Protein AF-A0A920A5P4-F1 (afdb_monomer_lite)

Foldseek 3Di:
DLVVLLVLLVVLVVQLVVLLVVLVVDPVVPCSVVSNVVSCVSLVVSQVVSCVVPNDDDSRSPDDD

Radius of gyration: 13.34 Å; chains: 1; bounding box: 32×19×34 Å

Structure (mmCIF, N/CA/C/O backbone):
data_AF-A0A920A5P4-F1
#
_entry.id   AF-A0A920A5P4-F1
#
loop_
_atom_site.group_PDB
_atom_site.id
_atom_site.type_symbol
_atom_site.label_atom_id
_atom_site.label_alt_id
_atom_site.label_comp_id
_atom_site.label_asym_id
_atom_site.label_entity_id
_atom_site.label_seq_id
_atom_site.pdbx_PDB_ins_code
_atom_site.Cartn_x
_atom_site.Cartn_y
_atom_site.Cartn_z
_atom_site.occupancy
_atom_site.B_iso_or_equiv
_atom_site.auth_seq_id
_atom_site.auth_comp_id
_atom_site.auth_asym_id
_atom_site.auth_atom_id
_atom_site.pdbx_PDB_model_num
ATOM 1 N N . MET A 1 1 ? -16.113 6.869 12.234 1.00 70.25 1 MET A N 1
ATOM 2 C CA . MET A 1 1 ? -14.932 5.972 12.163 1.00 70.25 1 MET A CA 1
ATOM 3 C C . MET A 1 1 ? -14.998 4.952 11.027 1.00 70.25 1 MET A C 1
ATOM 5 O O . MET A 1 1 ? -14.143 5.026 10.160 1.00 70.25 1 MET A O 1
ATOM 9 N N . LYS A 1 2 ? -16.006 4.065 10.935 1.00 84.25 2 LYS A N 1
ATOM 10 C CA . LYS A 1 2 ? -16.056 3.017 9.883 1.00 84.25 2 LYS A CA 1
ATOM 11 C C . LYS A 1 2 ? -15.905 3.540 8.441 1.00 84.25 2 LYS A C 1
ATOM 13 O O . LYS A 1 2 ? -15.176 2.941 7.659 1.00 84.25 2 LYS A O 1
ATOM 18 N N . ARG A 1 3 ? -16.537 4.677 8.116 1.00 91.12 3 ARG A N 1
ATOM 19 C CA . ARG A 1 3 ? -16.431 5.329 6.796 1.00 91.12 3 ARG A CA 1
ATOM 20 C C . ARG A 1 3 ? -15.012 5.822 6.497 1.00 91.12 3 ARG A C 1
ATOM 22 O O . ARG A 1 3 ? -14.505 5.541 5.423 1.00 91.12 3 ARG A O 1
ATOM 29 N N . ILE A 1 4 ? -14.368 6.481 7.463 1.00 92.94 4 ILE A N 1
ATOM 30 C CA . ILE A 1 4 ? -12.986 6.979 7.341 1.00 92.94 4 ILE A CA 1
ATOM 31 C C . ILE A 1 4 ? -12.022 5.811 7.131 1.00 92.94 4 ILE A C 1
ATOM 33 O O . ILE A 1 4 ? -11.212 5.843 6.216 1.00 92.94 4 ILE A O 1
ATOM 37 N N . VAL A 1 5 ? -12.163 4.745 7.922 1.00 93.38 5 VAL A N 1
ATOM 38 C CA . VAL A 1 5 ? -11.303 3.564 7.792 1.00 93.38 5 VAL A CA 1
ATOM 39 C C . VAL A 1 5 ? -11.460 2.894 6.423 1.00 93.38 5 VAL A C 1
ATOM 41 O O . VAL A 1 5 ? -10.468 2.496 5.823 1.00 93.38 5 VAL A O 1
ATOM 44 N N . ASN A 1 6 ? -12.686 2.812 5.894 1.00 93.38 6 ASN A N 1
ATOM 45 C CA . ASN A 1 6 ? -12.899 2.320 4.533 1.00 93.38 6 ASN A CA 1
ATOM 46 C C . ASN A 1 6 ? -12.260 3.241 3.488 1.00 93.38 6 ASN A C 1
ATOM 48 O O . ASN A 1 6 ? -11.641 2.737 2.563 1.00 93.38 6 ASN A O 1
ATOM 52 N N . ILE A 1 7 ? -12.381 4.564 3.633 1.00 95.38 7 ILE A N 1
ATOM 53 C CA . ILE A 1 7 ? -11.756 5.521 2.707 1.00 95.38 7 ILE A CA 1
ATOM 54 C C . ILE A 1 7 ? -10.234 5.341 2.693 1.00 95.38 7 ILE A C 1
ATOM 56 O O . ILE A 1 7 ? -9.658 5.263 1.615 1.00 95.38 7 ILE A O 1
ATOM 60 N N . ILE A 1 8 ? -9.601 5.212 3.863 1.00 94.31 8 ILE A N 1
ATOM 61 C CA . ILE A 1 8 ? -8.152 4.977 3.984 1.00 94.31 8 ILE A CA 1
ATOM 62 C C . ILE A 1 8 ? -7.752 3.662 3.309 1.00 94.31 8 ILE A C 1
ATOM 64 O O . ILE A 1 8 ? -6.780 3.609 2.567 1.00 94.31 8 ILE A O 1
ATOM 68 N N . HIS A 1 9 ? -8.500 2.586 3.544 1.00 95.12 9 HIS A N 1
ATOM 69 C CA . HIS A 1 9 ? -8.171 1.284 2.965 1.00 95.12 9 HIS A CA 1
ATOM 70 C C . HIS A 1 9 ? -8.333 1.272 1.436 1.00 95.12 9 HIS A C 1
ATOM 72 O O . HIS A 1 9 ? -7.490 0.735 0.721 1.00 95.12 9 HIS A O 1
ATOM 78 N N . TRP A 1 10 ? -9.382 1.919 0.925 1.00 96.69 10 TRP A N 1
ATOM 79 C CA . TRP A 1 10 ? -9.588 2.085 -0.513 1.00 96.69 10 TRP A CA 1
ATOM 80 C C . TRP A 1 10 ? -8.557 3.014 -1.156 1.00 96.69 10 TRP A C 1
ATOM 82 O O . TRP A 1 10 ? -8.150 2.755 -2.286 1.00 96.69 10 TRP A O 1
ATOM 92 N N . SER A 1 11 ? -8.102 4.064 -0.465 1.00 97.06 11 SER A N 1
ATOM 93 C CA . SER A 1 11 ? -7.105 4.975 -1.029 1.00 97.06 11 SER A CA 1
ATOM 94 C C . SER A 1 11 ? -5.781 4.265 -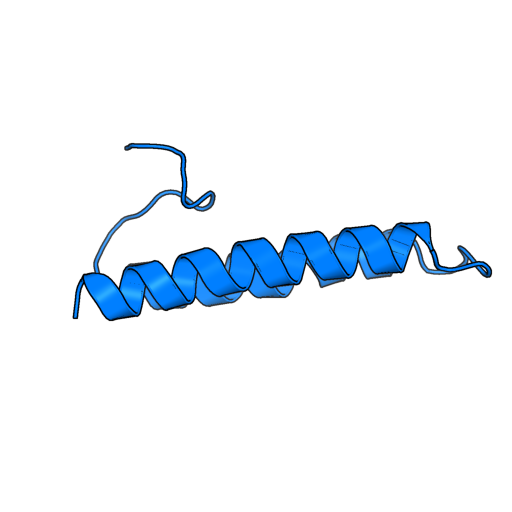1.293 1.00 97.06 11 SER A C 1
ATOM 96 O O . SER A 1 11 ? -5.229 4.426 -2.376 1.00 97.06 11 SER A O 1
ATOM 98 N N . GLY A 1 12 ? -5.307 3.412 -0.379 1.00 96.81 12 GLY A N 1
ATOM 99 C CA . GLY A 1 12 ? -4.080 2.649 -0.617 1.00 96.81 12 GLY A CA 1
ATOM 100 C C . GLY A 1 12 ? -4.193 1.679 -1.787 1.00 96.81 12 GLY A C 1
ATOM 101 O O . GLY A 1 12 ? -3.245 1.549 -2.550 1.00 96.81 12 GLY A O 1
ATOM 102 N N . PHE A 1 13 ? -5.366 1.077 -1.999 1.00 96.94 13 PHE A N 1
ATOM 103 C CA . PHE A 1 13 ? -5.615 0.256 -3.185 1.00 96.94 13 PHE A CA 1
ATOM 104 C C . PHE A 1 13 ? -5.513 1.064 -4.486 1.00 96.94 13 PHE A C 1
ATOM 106 O O . PHE A 1 13 ? -4.821 0.643 -5.413 1.00 96.94 13 PHE A O 1
ATOM 113 N N . TYR A 1 14 ? -6.142 2.242 -4.550 1.00 97.56 14 TYR A N 1
ATOM 114 C CA . TYR A 1 14 ? -6.054 3.102 -5.733 1.00 97.56 14 TYR A CA 1
ATOM 115 C C . TYR A 1 14 ? -4.634 3.624 -5.980 1.00 97.56 14 TYR A C 1
ATOM 117 O O . TYR A 1 14 ? -4.193 3.644 -7.126 1.00 97.56 14 TYR A O 1
ATOM 125 N N . VAL A 1 15 ? -3.899 3.997 -4.927 1.00 97.69 15 VAL A N 1
ATOM 126 C CA . VAL A 1 15 ? -2.500 4.443 -5.048 1.00 97.69 15 VAL A CA 1
ATOM 127 C C . VAL A 1 15 ? -1.603 3.306 -5.541 1.00 97.69 15 VAL A C 1
ATOM 129 O O . VAL A 1 15 ? -0.794 3.527 -6.436 1.00 97.69 15 VAL A O 1
ATOM 132 N N . THR A 1 16 ? -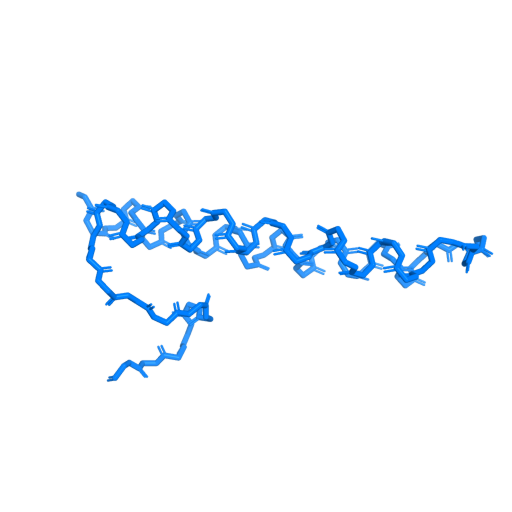1.777 2.083 -5.032 1.00 97.44 16 THR A N 1
ATOM 133 C CA . THR A 1 16 ? -1.080 0.897 -5.552 1.00 97.44 16 THR A CA 1
ATOM 134 C C . THR A 1 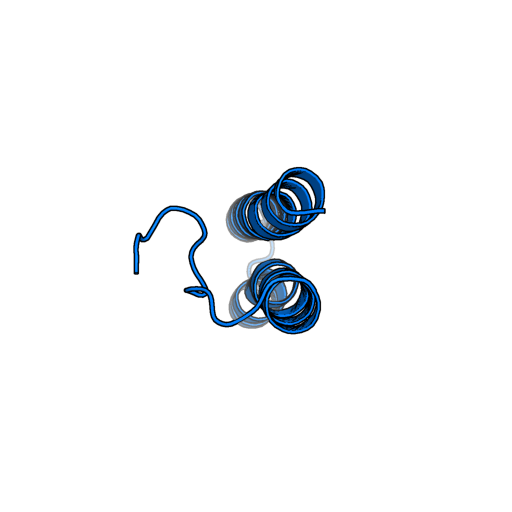16 ? -1.383 0.671 -7.034 1.00 97.44 16 THR A C 1
ATOM 136 O O . THR A 1 16 ? -0.458 0.486 -7.820 1.00 97.44 16 THR A O 1
ATOM 139 N N . GLY A 1 17 ? -2.654 0.750 -7.445 1.00 96.44 17 GLY A N 1
ATOM 140 C CA . GLY A 1 17 ? -3.039 0.636 -8.856 1.00 96.44 17 GLY A CA 1
ATOM 141 C C . GLY A 1 17 ? -2.388 1.706 -9.737 1.00 96.44 17 GLY A C 1
ATOM 142 O O . GLY A 1 17 ? -1.857 1.391 -10.798 1.00 96.44 17 GLY A O 1
ATOM 143 N N . PHE A 1 18 ? -2.357 2.955 -9.269 1.00 96.81 18 PHE A N 1
ATOM 144 C CA . PHE A 1 18 ? -1.667 4.044 -9.956 1.00 96.81 18 PHE A CA 1
ATOM 145 C C . PHE A 1 18 ? -0.160 3.777 -10.094 1.00 96.81 18 PHE A C 1
ATOM 147 O O . PHE A 1 18 ? 0.380 3.896 -11.189 1.00 96.81 18 PHE A O 1
ATOM 154 N N . MET A 1 19 ? 0.516 3.352 -9.022 1.00 96.06 19 MET A N 1
ATOM 155 C CA . MET A 1 19 ? 1.950 3.034 -9.059 1.00 96.06 19 MET A CA 1
ATOM 156 C C . MET A 1 19 ? 2.279 1.881 -10.012 1.00 96.06 19 MET A C 1
ATOM 158 O O . MET A 1 19 ? 3.290 1.937 -10.709 1.00 96.06 19 MET A O 1
ATOM 162 N N . LEU A 1 20 ? 1.419 0.864 -10.096 1.00 95.62 20 LEU A N 1
ATOM 163 C CA . LEU A 1 20 ? 1.574 -0.219 -11.069 1.00 95.62 20 LEU A CA 1
ATOM 164 C C . LEU A 1 20 ? 1.463 0.288 -12.510 1.00 95.62 20 LEU A C 1
ATOM 166 O O . LEU A 1 20 ? 2.277 -0.088 -13.348 1.00 95.62 20 LEU A O 1
ATOM 170 N N . VAL A 1 21 ? 0.510 1.180 -12.797 1.00 95.44 21 VAL A N 1
ATOM 171 C CA . VAL A 1 21 ? 0.413 1.815 -14.122 1.00 95.44 21 VAL A CA 1
ATOM 172 C C . VAL A 1 21 ? 1.675 2.622 -14.427 1.00 95.44 21 VAL A C 1
ATOM 174 O O . VAL A 1 21 ? 2.226 2.487 -15.514 1.00 95.44 21 VAL A O 1
ATOM 177 N N . MET A 1 22 ? 2.184 3.393 -13.461 1.00 93.62 22 MET A N 1
ATOM 178 C CA . MET A 1 22 ? 3.435 4.146 -13.630 1.00 93.62 22 MET A CA 1
ATOM 179 C C . MET A 1 22 ? 4.637 3.228 -13.876 1.00 93.62 22 MET A C 1
ATOM 181 O O . MET A 1 22 ? 5.496 3.568 -14.675 1.00 93.62 22 MET A O 1
ATOM 185 N N . THR A 1 23 ? 4.662 2.043 -13.260 1.00 93.38 23 THR A N 1
ATOM 186 C CA . THR A 1 23 ? 5.709 1.033 -13.488 1.00 93.38 23 THR A CA 1
ATOM 187 C C . THR A 1 23 ? 5.691 0.515 -14.927 1.00 93.38 23 THR A C 1
ATOM 189 O O . THR A 1 23 ? 6.740 0.294 -15.517 1.00 93.38 23 THR A O 1
ATOM 192 N N . VAL A 1 24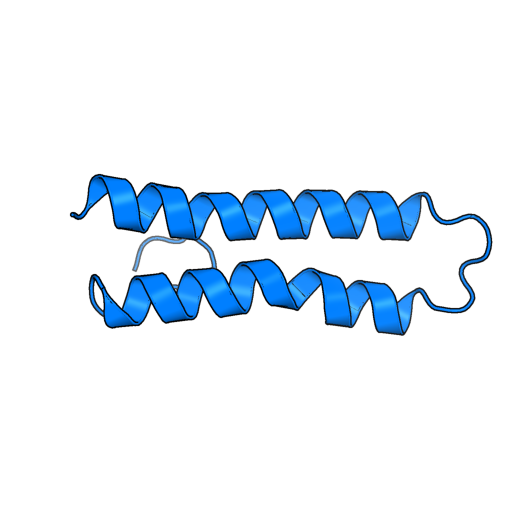 ? 4.504 0.323 -15.510 1.00 91.31 24 VAL A N 1
ATOM 193 C CA . VAL A 1 24 ? 4.355 -0.116 -16.910 1.00 91.31 24 VAL A CA 1
ATOM 194 C C . VAL A 1 24 ? 4.716 0.998 -17.895 1.00 91.31 24 VAL A C 1
ATOM 196 O O . VAL A 1 24 ? 5.190 0.714 -18.992 1.00 91.31 24 VAL A O 1
ATOM 199 N N . LEU A 1 25 ? 4.477 2.255 -17.517 1.00 93.44 25 LEU A N 1
ATOM 200 C CA . LEU A 1 25 ? 4.795 3.427 -18.334 1.00 93.44 25 LEU A CA 1
ATOM 201 C C . LEU A 1 25 ? 6.265 3.848 -18.253 1.00 93.44 25 LEU A C 1
ATOM 203 O O . LEU A 1 25 ? 6.688 4.677 -19.060 1.00 93.44 25 LEU A O 1
ATOM 207 N N . ASP A 1 26 ? 7.030 3.308 -17.305 1.00 90.56 26 ASP A N 1
ATOM 208 C CA . ASP A 1 26 ? 8.461 3.560 -17.233 1.00 90.56 26 ASP A CA 1
ATOM 209 C C . ASP A 1 26 ? 9.174 2.975 -18.463 1.00 90.56 26 ASP A C 1
ATOM 211 O O . ASP A 1 26 ? 9.082 1.783 -18.762 1.00 90.56 26 ASP A O 1
ATOM 215 N N . GLN A 1 27 ? 9.865 3.847 -19.201 1.00 88.94 27 GLN A N 1
ATOM 216 C CA . GLN A 1 27 ? 10.562 3.493 -20.438 1.00 88.94 27 GLN A CA 1
ATOM 217 C C . GLN A 1 27 ? 11.909 2.815 -20.177 1.00 88.94 27 GLN A C 1
ATOM 219 O O . GLN A 1 27 ? 12.375 2.078 -21.045 1.00 88.94 27 GLN A O 1
ATOM 224 N N . SER A 1 28 ? 12.534 3.080 -19.022 1.00 90.56 28 SER A N 1
ATOM 225 C CA . SER A 1 28 ? 13.837 2.508 -18.665 1.00 90.56 28 SER A CA 1
ATOM 226 C C . SER A 1 28 ? 13.712 1.013 -18.373 1.00 90.56 28 SER A C 1
ATOM 228 O O . SER A 1 28 ? 14.517 0.217 -18.856 1.00 90.56 28 SER A O 1
ATOM 230 N N . GLN A 1 29 ? 12.668 0.627 -17.627 1.00 87.50 29 GLN A N 1
ATOM 231 C CA . GLN A 1 29 ? 12.412 -0.742 -17.162 1.00 87.50 29 GLN A CA 1
ATOM 232 C C . GLN A 1 29 ? 13.585 -1.385 -16.399 1.00 87.50 29 GLN A C 1
ATOM 234 O O . GLN A 1 29 ? 13.601 -2.596 -16.177 1.00 87.50 29 GLN A O 1
ATOM 239 N N . ASP A 1 30 ? 14.562 -0.594 -15.961 1.00 87.88 30 ASP A N 1
ATOM 240 C CA . ASP A 1 30 ? 15.722 -1.057 -15.197 1.00 87.88 30 ASP A CA 1
ATOM 241 C C . ASP A 1 30 ? 15.332 -1.491 -13.776 1.00 87.88 30 ASP A C 1
ATOM 243 O O . ASP A 1 30 ? 15.880 -2.449 -13.231 1.00 87.88 30 ASP A O 1
ATOM 247 N N . GLU A 1 31 ? 14.319 -0.842 -13.206 1.00 90.56 31 GLU A N 1
ATOM 248 C CA . GLU A 1 31 ? 13.873 -1.025 -11.830 1.00 90.56 31 GLU A CA 1
ATOM 249 C C . GLU A 1 31 ? 12.457 -1.612 -11.724 1.00 90.56 31 GLU A C 1
ATOM 251 O O . GLU A 1 31 ? 11.825 -1.540 -10.669 1.00 90.56 31 GLU A O 1
ATOM 256 N N . THR A 1 32 ? 11.939 -2.266 -12.772 1.00 92.00 32 THR A N 1
ATOM 257 C CA . THR A 1 32 ? 10.563 -2.806 -12.785 1.00 92.00 32 THR A CA 1
ATOM 258 C C . THR A 1 32 ? 10.251 -3.687 -11.569 1.00 92.00 32 THR A C 1
ATOM 260 O O . THR A 1 32 ? 9.170 -3.582 -10.990 1.00 92.00 32 THR A O 1
ATOM 263 N N . ILE A 1 33 ? 11.198 -4.527 -11.130 1.00 92.56 33 ILE A N 1
ATOM 264 C CA . ILE A 1 33 ? 11.029 -5.372 -9.934 1.00 92.56 33 ILE A CA 1
ATOM 265 C C . ILE A 1 33 ? 10.912 -4.512 -8.670 1.00 92.56 33 ILE A C 1
ATOM 267 O O . ILE A 1 33 ? 10.037 -4.754 -7.835 1.00 92.56 33 ILE A O 1
ATOM 271 N N . LEU A 1 34 ? 11.772 -3.503 -8.528 1.00 93.88 34 LEU A N 1
ATOM 272 C CA . LEU A 1 34 ? 11.768 -2.612 -7.373 1.00 93.88 34 LEU A CA 1
ATOM 273 C C . LEU A 1 34 ? 10.478 -1.787 -7.329 1.00 93.88 34 LEU A C 1
ATOM 275 O O . LEU A 1 34 ? 9.850 -1.697 -6.276 1.00 93.88 34 LEU A O 1
ATOM 279 N N . HIS A 1 35 ? 10.033 -1.258 -8.468 1.00 92.88 35 HIS A N 1
ATOM 280 C CA . HIS A 1 35 ? 8.765 -0.547 -8.591 1.00 92.88 35 HIS A CA 1
ATOM 281 C C . HIS A 1 35 ? 7.560 -1.433 -8.270 1.00 92.88 35 HIS A C 1
ATOM 283 O O . HIS A 1 35 ? 6.653 -0.998 -7.560 1.00 92.88 35 HIS A O 1
ATOM 289 N N . LEU A 1 36 ? 7.569 -2.698 -8.701 1.00 91.94 36 LEU A N 1
ATOM 290 C CA . LEU A 1 36 ? 6.505 -3.645 -8.378 1.00 91.94 36 LEU A CA 1
ATOM 291 C C . LEU A 1 36 ? 6.443 -3.924 -6.870 1.00 91.94 36 LEU A C 1
ATOM 293 O O . LEU A 1 36 ? 5.362 -3.868 -6.283 1.00 91.94 36 LEU A O 1
ATOM 297 N N . ILE A 1 37 ? 7.589 -4.127 -6.215 1.00 94.56 37 ILE A N 1
ATOM 298 C CA . ILE A 1 37 ? 7.657 -4.270 -4.753 1.00 94.56 37 ILE A CA 1
ATOM 299 C C . ILE A 1 37 ? 7.179 -2.982 -4.068 1.00 94.56 37 ILE A C 1
ATOM 301 O O . ILE A 1 37 ? 6.318 -3.035 -3.187 1.00 94.56 37 ILE A O 1
ATOM 305 N N . ALA A 1 38 ? 7.669 -1.819 -4.499 1.00 94.69 38 ALA A N 1
ATOM 306 C CA . ALA A 1 38 ? 7.308 -0.523 -3.931 1.00 94.69 38 ALA A CA 1
ATOM 307 C C . ALA A 1 38 ? 5.812 -0.207 -4.090 1.00 94.69 38 ALA A C 1
ATOM 309 O O . ALA A 1 38 ? 5.192 0.336 -3.175 1.00 94.69 38 ALA A O 1
ATOM 310 N N . SER A 1 39 ? 5.198 -0.620 -5.201 1.00 95.38 39 SER A N 1
ATOM 311 C CA . SER A 1 39 ? 3.771 -0.419 -5.466 1.00 95.38 39 SER A CA 1
ATOM 312 C C . SER A 1 39 ? 2.866 -1.142 -4.463 1.00 95.38 39 SER A C 1
ATOM 314 O O . SER A 1 39 ? 1.723 -0.734 -4.270 1.00 95.38 39 SER A O 1
ATOM 316 N N . SER A 1 40 ? 3.364 -2.172 -3.767 1.00 95.12 40 SER A N 1
ATOM 317 C CA . SER A 1 40 ? 2.615 -2.893 -2.726 1.00 95.12 40 SER A CA 1
ATOM 318 C C . SER A 1 40 ? 2.551 -2.152 -1.379 1.00 95.12 40 SER A C 1
ATOM 320 O O . SER A 1 40 ? 1.696 -2.453 -0.536 1.00 95.12 40 SER A O 1
ATOM 322 N N . ILE A 1 41 ? 3.424 -1.159 -1.169 1.00 96.19 41 ILE A N 1
ATOM 323 C CA . ILE A 1 41 ? 3.564 -0.426 0.097 1.00 96.19 41 ILE A CA 1
ATOM 324 C C . ILE A 1 41 ? 2.285 0.352 0.463 1.00 96.19 41 ILE A C 1
ATOM 326 O O . ILE A 1 41 ? 1.812 0.186 1.592 1.00 96.19 41 ILE A O 1
ATOM 330 N N . PRO A 1 42 ? 1.664 1.146 -0.438 1.00 97.12 42 PRO A N 1
ATOM 331 C CA . PRO A 1 42 ? 0.442 1.890 -0.127 1.00 97.12 42 PRO A CA 1
ATOM 332 C C . PRO A 1 42 ? -0.704 0.990 0.355 1.00 97.12 42 PRO A C 1
ATOM 334 O O . PRO A 1 42 ? -1.325 1.274 1.385 1.00 97.12 42 PRO A O 1
ATOM 337 N N . LEU A 1 43 ? -0.964 -0.124 -0.338 1.00 97.19 43 LEU A N 1
ATOM 338 C CA . LEU A 1 43 ? -1.984 -1.096 0.059 1.00 97.19 43 LEU A CA 1
ATOM 339 C C . LEU A 1 43 ? -1.682 -1.709 1.433 1.00 97.19 43 LEU A C 1
ATOM 341 O O . LEU A 1 43 ? -2.569 -1.781 2.282 1.00 97.19 43 LEU A O 1
ATOM 345 N N . THR A 1 44 ? -0.433 -2.106 1.677 1.00 96.94 44 THR A N 1
ATOM 346 C CA . THR A 1 44 ? -0.031 -2.760 2.932 1.00 96.94 44 THR A CA 1
ATOM 347 C C . THR A 1 44 ? -0.144 -1.813 4.129 1.00 96.94 44 THR A C 1
ATOM 349 O O . THR A 1 44 ? -0.725 -2.180 5.152 1.00 96.94 44 THR A O 1
ATOM 352 N N . ILE A 1 45 ? 0.341 -0.572 4.000 1.00 97.75 45 ILE A N 1
ATOM 353 C CA . ILE A 1 45 ? 0.282 0.433 5.073 1.00 97.75 45 ILE A CA 1
ATOM 354 C C . ILE A 1 45 ? -1.168 0.792 5.397 1.00 97.75 45 ILE A C 1
ATOM 356 O O . ILE A 1 45 ? -1.573 0.784 6.559 1.00 97.75 45 ILE A O 1
ATOM 360 N N . THR A 1 46 ? -1.976 1.089 4.381 1.00 97.00 46 THR A N 1
ATOM 361 C CA . THR A 1 46 ? -3.375 1.481 4.601 1.00 97.00 46 THR A CA 1
ATOM 362 C C . THR A 1 46 ? -4.227 0.338 5.144 1.00 97.00 46 THR A C 1
ATOM 364 O O . THR A 1 46 ? -5.088 0.583 5.991 1.00 97.00 46 THR A O 1
ATOM 367 N N . TRP A 1 47 ? -3.968 -0.909 4.737 1.00 96.75 47 TRP A N 1
ATOM 368 C CA . TRP A 1 47 ? -4.580 -2.091 5.341 1.00 96.75 47 TRP A CA 1
ATOM 369 C C . TRP A 1 47 ? -4.201 -2.234 6.818 1.00 96.75 47 TRP A C 1
ATOM 371 O O . TRP A 1 47 ? -5.081 -2.463 7.650 1.00 96.75 47 TRP A O 1
ATOM 381 N N . LEU A 1 48 ? -2.924 -2.053 7.166 1.00 97.12 48 LEU A N 1
ATOM 382 C CA . LEU A 1 48 ? -2.459 -2.133 8.551 1.00 97.12 48 LEU A CA 1
ATOM 383 C C . LEU A 1 48 ? -3.122 -1.055 9.421 1.00 97.12 48 LEU A C 1
ATOM 385 O O . LEU A 1 48 ? -3.682 -1.369 10.472 1.00 97.12 48 LEU A O 1
ATOM 389 N N . ILE A 1 49 ? -3.170 0.190 8.936 1.00 95.62 49 ILE A N 1
ATOM 390 C CA . ILE A 1 49 ? -3.900 1.291 9.583 1.00 95.62 49 ILE A CA 1
ATOM 391 C C . ILE A 1 49 ? -5.381 0.924 9.754 1.00 95.62 49 ILE A C 1
ATOM 393 O O . ILE A 1 49 ? -5.958 1.107 10.827 1.00 95.62 49 ILE A O 1
ATOM 397 N N . ALA A 1 50 ? -6.012 0.360 8.723 1.00 94.25 50 ALA A N 1
ATOM 398 C CA . ALA A 1 50 ? -7.418 -0.016 8.775 1.00 94.25 50 ALA A CA 1
ATOM 399 C C . ALA A 1 50 ? -7.711 -1.182 9.734 1.00 94.25 50 ALA A C 1
ATOM 401 O O . ALA A 1 50 ? -8.797 -1.227 10.327 1.00 94.25 50 ALA A O 1
ATOM 402 N N . CYS A 1 51 ? -6.752 -2.093 9.911 1.00 94.44 51 CYS A N 1
ATOM 403 C CA . CYS A 1 51 ? -6.804 -3.167 10.897 1.00 94.44 51 CYS A CA 1
ATOM 404 C C . CYS A 1 51 ? -6.696 -2.632 12.328 1.00 94.44 51 CYS A C 1
ATOM 406 O O . CYS A 1 51 ? -7.497 -3.025 13.176 1.00 94.44 51 CYS A O 1
ATOM 408 N N . VAL A 1 52 ? -5.776 -1.699 12.586 1.00 95.56 52 VAL A N 1
ATOM 409 C CA . VAL A 1 52 ? -5.607 -1.073 13.909 1.00 95.56 52 VAL A CA 1
ATOM 410 C C . VAL A 1 52 ? -6.836 -0.242 14.291 1.00 95.56 52 VAL A C 1
ATOM 412 O O . VAL A 1 52 ? -7.330 -0.344 15.409 1.00 95.56 52 VAL A O 1
ATOM 415 N N . LEU A 1 53 ? -7.381 0.543 13.357 1.00 93.62 53 LEU A N 1
ATOM 416 C CA . LEU A 1 53 ? -8.486 1.467 13.641 1.00 93.62 53 LEU A CA 1
ATOM 417 C C . LEU A 1 53 ? -9.879 0.826 13.617 1.00 93.62 53 LEU A C 1
ATOM 419 O O . LEU A 1 53 ? -10.833 1.398 14.145 1.00 93.62 53 LEU A O 1
ATOM 423 N N . GLY A 1 54 ? -10.049 -0.305 12.933 1.00 89.12 54 GLY A N 1
ATOM 424 C CA . GLY A 1 54 ? -11.376 -0.872 12.686 1.00 89.12 54 GLY A CA 1
ATOM 425 C C . GLY A 1 54 ? -11.465 -2.392 12.742 1.00 89.12 54 GLY A C 1
ATOM 426 O O . GLY A 1 54 ? -12.502 -2.925 12.348 1.00 89.12 54 GLY A O 1
ATOM 427 N N . GLY A 1 55 ? -10.422 -3.071 13.225 1.00 90.19 55 GLY A N 1
ATOM 428 C CA . GLY A 1 55 ? -10.380 -4.519 13.417 1.00 90.19 55 GLY A CA 1
ATOM 429 C C . GLY A 1 55 ? -10.037 -5.316 12.154 1.00 90.19 55 GLY A C 1
ATOM 430 O O . GLY A 1 55 ? -9.824 -4.770 11.074 1.00 90.19 55 GLY A O 1
ATOM 431 N N . LYS A 1 56 ? -9.996 -6.649 12.296 1.00 90.44 56 LYS A N 1
ATOM 432 C CA . LYS A 1 56 ? -9.532 -7.595 11.262 1.00 90.44 56 LYS A CA 1
ATOM 433 C C . LYS A 1 56 ? -10.274 -7.418 9.925 1.00 90.44 56 LYS A C 1
ATOM 435 O O . LYS A 1 56 ? -11.465 -7.740 9.840 1.00 90.44 56 LYS A O 1
ATOM 440 N N . ARG A 1 57 ? -9.534 -7.036 8.880 1.00 91.25 57 ARG A N 1
ATOM 441 C CA . ARG A 1 57 ? -9.972 -6.863 7.482 1.00 91.25 57 ARG A CA 1
ATOM 442 C C . ARG A 1 57 ? -9.104 -7.675 6.516 1.00 91.25 57 ARG A C 1
ATOM 444 O O . ARG A 1 57 ? -7.959 -7.985 6.837 1.00 91.25 57 ARG A O 1
ATOM 451 N N . ASN A 1 58 ? -9.635 -7.981 5.333 1.00 93.56 58 ASN A N 1
ATOM 452 C CA . ASN A 1 58 ? -8.839 -8.513 4.222 1.00 93.56 58 ASN A CA 1
ATOM 453 C C . ASN A 1 58 ? -7.904 -7.432 3.671 1.00 93.56 58 ASN A C 1
ATOM 455 O O . ASN A 1 58 ? -8.223 -6.250 3.772 1.00 93.56 58 ASN A O 1
ATOM 459 N N . ILE A 1 59 ? -6.771 -7.824 3.083 1.00 93.38 59 ILE A N 1
ATOM 460 C CA . ILE A 1 59 ? -5.828 -6.862 2.490 1.00 93.38 59 ILE A CA 1
ATOM 461 C C . ILE A 1 59 ? -6.436 -6.148 1.281 1.00 93.38 59 ILE A C 1
ATOM 463 O O 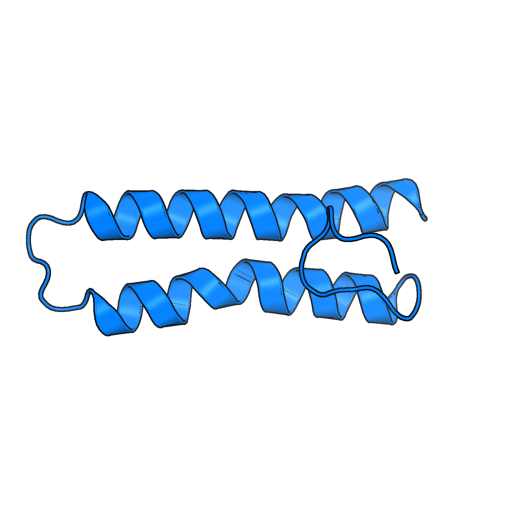. ILE A 1 59 ? -6.263 -4.945 1.117 1.00 93.38 59 ILE A O 1
ATOM 467 N N . ILE A 1 60 ? -7.244 -6.864 0.500 1.00 92.88 60 ILE A N 1
ATOM 468 C CA . ILE A 1 60 ? -7.959 -6.323 -0.652 1.00 92.88 60 ILE A CA 1
ATOM 469 C C . ILE A 1 60 ? -9.322 -5.770 -0.190 1.00 92.88 60 ILE A C 1
ATOM 471 O O . ILE A 1 60 ? -10.118 -6.525 0.378 1.00 92.88 60 ILE A O 1
ATOM 475 N N . PRO A 1 61 ? -9.632 -4.482 -0.441 1.00 89.06 61 PRO A N 1
ATOM 476 C CA . PRO A 1 61 ? -10.776 -3.797 0.173 1.00 89.06 61 PRO A CA 1
ATOM 477 C C . PRO A 1 61 ? -12.153 -4.263 -0.324 1.00 89.06 61 PRO A C 1
ATOM 479 O O . PRO A 1 61 ? -13.150 -4.059 0.369 1.00 89.06 61 PRO A O 1
ATOM 482 N N . PHE A 1 62 ? -12.233 -4.896 -1.497 1.00 88.81 62 PHE A N 1
ATOM 483 C CA . PHE A 1 62 ? -13.484 -5.425 -2.056 1.00 88.81 62 PHE A CA 1
ATOM 484 C C . PHE A 1 62 ? -13.739 -6.903 -1.733 1.00 88.81 62 PHE A C 1
ATOM 486 O O . PHE A 1 62 ? -14.845 -7.391 -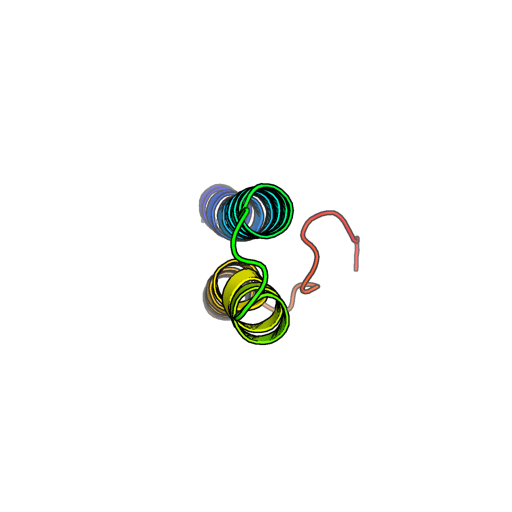1.971 1.00 88.81 62 PHE A O 1
ATOM 493 N N . ILE A 1 63 ? -12.759 -7.620 -1.170 1.00 90.75 63 ILE A N 1
ATOM 494 C CA . ILE A 1 63 ? -12.966 -9.004 -0.735 1.00 90.75 63 ILE A CA 1
ATOM 495 C C . ILE A 1 63 ? -13.716 -8.972 0.592 1.00 90.75 63 ILE A C 1
ATOM 497 O O . ILE A 1 63 ? -13.186 -8.535 1.620 1.00 90.75 63 ILE A O 1
ATOM 501 N N . LYS A 1 64 ? -14.962 -9.452 0.575 1.00 76.25 64 LYS A N 1
ATOM 502 C CA . LYS A 1 64 ? -15.729 -9.671 1.802 1.00 76.25 64 LYS A CA 1
ATOM 503 C C . LYS A 1 64 ? -15.111 -10.824 2.589 1.00 76.25 64 LYS A C 1
ATOM 505 O O . LYS A 1 64 ? -14.563 -11.761 2.020 1.00 76.25 64 LYS A O 1
ATOM 510 N N . LYS A 1 65 ? -15.132 -10.663 3.904 1.00 59.19 65 LYS A N 1
ATOM 511 C CA . LYS A 1 65 ? -14.619 -11.630 4.867 1.00 59.19 65 LYS A CA 1
ATOM 512 C C . LYS A 1 65 ? -15.629 -12.741 5.097 1.00 59.19 65 LYS A C 1
ATOM 514 O O . LYS A 1 65 ? -16.835 -12.412 5.041 1.00 59.19 65 LYS A O 1
#

Secondary structure (DSSP, 8-state):
-HHHHHHHHHHHHHHHHHHHHHHHH-SS-TTHHHHHHHHHHHHHHHHHHHHHHH----SSTTS--

Sequence (65 aa):
MKRIVNIIHWSGFYVTGFMLVMTVLDQSQDETILHLIASSIPLTITWLIACVLGGKRNIIPFIKK

pLDDT: mean 92.55, std 6.23, range [59.19, 97.75]